Protein AF-A0A355GK09-F1 (afdb_monomer_lite)

Foldseek 3Di:
DVQWDADPVGIDGDDDDPDPDPDPDQKDKDWDWDADPVGDIDIDIDIGGHDDPPVPDDPPPPDDCPDDDPDDDDDDDPDPDDDPPPPPPPPPPPPDDDPPPPPPPPDDDDPDPPPPPPDDPDDDDDDD

pLDDT: mean 71.3, std 16.14, range [43.75, 97.0]

Structure (mmCIF, N/CA/C/O backbone):
data_AF-A0A355GK09-F1
#
_entry.id   AF-A0A355GK09-F1
#
loop_
_atom_site.group_PDB
_atom_site.id
_atom_site.type_symbol
_atom_site.label_atom_id
_atom_site.label_alt_id
_atom_site.label_comp_id
_atom_site.label_asym_id
_atom_site.label_entity_id
_atom_site.label_seq_id
_atom_site.pdbx_PDB_ins_code
_atom_site.Cartn_x
_atom_site.Cartn_y
_atom_site.Cartn_z
_atom_site.occupancy
_atom_site.B_iso_or_equiv
_atom_site.auth_seq_id
_atom_site.auth_comp_id
_atom_site.auth_asym_id
_atom_site.auth_atom_id
_atom_site.pdbx_PDB_model_num
ATOM 1 N N . ARG A 1 1 ? -2.439 -9.801 -11.057 1.00 61.41 1 ARG A N 1
ATOM 2 C CA . ARG A 1 1 ? -3.435 -8.694 -11.096 1.00 61.41 1 ARG A CA 1
ATOM 3 C C . ARG A 1 1 ? -4.411 -8.718 -9.907 1.00 61.41 1 ARG A C 1
ATOM 5 O O . ARG A 1 1 ? -5.189 -7.790 -9.776 1.00 61.41 1 ARG A O 1
ATOM 12 N N . SER A 1 2 ? -4.348 -9.718 -9.022 1.00 76.69 2 SER A N 1
ATOM 13 C CA . SER A 1 2 ? -5.280 -9.940 -7.901 1.00 76.69 2 SER A CA 1
ATOM 14 C C . SER A 1 2 ? -5.234 -8.906 -6.768 1.00 76.69 2 SER A C 1
ATOM 16 O O . SER A 1 2 ? -6.177 -8.832 -5.996 1.00 76.69 2 SER A O 1
ATOM 18 N N . HIS A 1 3 ? -4.162 -8.117 -6.652 1.00 83.50 3 HIS A N 1
ATOM 19 C CA . HIS A 1 3 ? -3.992 -7.142 -5.564 1.00 83.50 3 HIS A CA 1
ATOM 20 C C . HIS A 1 3 ? -4.480 -5.733 -5.908 1.00 83.50 3 HIS A C 1
ATOM 22 O O . HIS A 1 3 ? -4.437 -4.855 -5.055 1.00 83.50 3 HIS A O 1
ATOM 28 N N . TRP A 1 4 ? -4.918 -5.495 -7.147 1.00 89.44 4 TRP A N 1
ATOM 29 C CA . TRP A 1 4 ? -5.487 -4.210 -7.536 1.00 89.44 4 TRP A CA 1
ATOM 30 C C . TRP A 1 4 ? -6.957 -4.162 -7.126 1.00 89.44 4 TRP A C 1
ATOM 32 O O . TRP A 1 4 ? -7.776 -4.930 -7.630 1.00 89.44 4 TRP A O 1
ATOM 42 N N . TYR A 1 5 ? -7.279 -3.267 -6.203 1.00 91.75 5 TYR A N 1
ATOM 43 C CA . TYR A 1 5 ? -8.637 -2.966 -5.783 1.00 91.75 5 TYR A CA 1
ATOM 44 C C . TYR A 1 5 ? -9.105 -1.685 -6.473 1.00 91.75 5 TYR A C 1
ATOM 46 O O . TYR A 1 5 ? -8.357 -0.716 -6.556 1.00 91.75 5 TYR A O 1
ATOM 54 N N . SER A 1 6 ? -10.344 -1.675 -6.957 1.00 91.31 6 SER A N 1
ATOM 55 C CA . SER A 1 6 ? -10.995 -0.496 -7.528 1.00 91.31 6 SER A CA 1
ATOM 56 C C . SER A 1 6 ? -12.411 -0.423 -6.976 1.00 91.31 6 SER A C 1
ATOM 58 O O . SER A 1 6 ? -13.226 -1.294 -7.276 1.00 91.31 6 SER A O 1
ATOM 60 N N . GLY A 1 7 ? -12.698 0.584 -6.151 1.00 91.06 7 GLY A N 1
ATOM 61 C CA . GLY A 1 7 ? -14.001 0.761 -5.513 1.00 91.06 7 GLY A CA 1
ATOM 62 C C . GLY A 1 7 ? -14.350 2.229 -5.283 1.00 91.06 7 GLY A C 1
ATOM 63 O O . GLY A 1 7 ? -13.638 3.127 -5.720 1.00 91.06 7 GLY A O 1
ATOM 64 N N . PHE A 1 8 ? -15.452 2.472 -4.570 1.00 90.44 8 PHE A N 1
ATOM 65 C CA . PHE A 1 8 ? -15.990 3.819 -4.332 1.00 90.44 8 PHE A CA 1
ATOM 66 C C . PHE A 1 8 ? -14.980 4.786 -3.687 1.00 90.44 8 PHE A C 1
ATOM 68 O O . PHE A 1 8 ? -14.926 5.953 -4.048 1.00 90.44 8 PHE A O 1
ATOM 75 N N . ALA A 1 9 ? -14.144 4.290 -2.770 1.00 86.00 9 ALA A N 1
ATOM 76 C CA . ALA A 1 9 ? -13.127 5.089 -2.082 1.00 86.00 9 ALA A CA 1
ATOM 77 C C . ALA A 1 9 ? -11.833 5.302 -2.899 1.00 86.00 9 ALA A C 1
ATOM 79 O O . ALA A 1 9 ? -10.901 5.933 -2.409 1.00 86.00 9 ALA A O 1
ATOM 80 N N . GLY A 1 10 ? -11.755 4.761 -4.120 1.00 91.44 10 GLY A N 1
ATOM 81 C CA . GLY A 1 10 ? -10.603 4.882 -5.010 1.00 91.44 10 GLY A CA 1
ATOM 82 C C . GLY A 1 10 ? -10.062 3.540 -5.501 1.00 91.44 10 GLY A C 1
ATOM 83 O O . GLY A 1 10 ? -10.612 2.466 -5.234 1.00 91.44 10 GLY A O 1
ATOM 84 N N . SER A 1 11 ? -8.956 3.617 -6.239 1.00 93.12 11 SER A N 1
ATOM 85 C CA . SER A 1 11 ? -8.247 2.463 -6.786 1.00 93.12 11 SER A CA 1
ATOM 86 C C . SER A 1 11 ? -6.815 2.392 -6.270 1.00 93.12 11 SER A C 1
ATOM 88 O O . SER A 1 11 ? -6.120 3.407 -6.250 1.00 93.12 11 SER A O 1
ATOM 90 N N . GLY A 1 12 ? -6.354 1.203 -5.894 1.00 90.38 12 GLY A N 1
ATOM 91 C CA . GLY A 1 12 ? -5.004 1.014 -5.377 1.00 90.38 12 GLY A CA 1
ATOM 92 C C . GLY A 1 12 ? -4.668 -0.438 -5.068 1.00 90.38 12 GLY A C 1
ATOM 93 O O . GLY A 1 12 ? -5.476 -1.346 -5.260 1.00 90.38 12 GLY A O 1
ATOM 94 N N . PHE A 1 13 ? -3.451 -0.667 -4.578 1.00 88.88 13 PHE A N 1
ATOM 95 C CA . PHE A 1 13 ? -3.014 -1.995 -4.162 1.00 88.88 13 PHE A CA 1
ATOM 96 C C . PHE A 1 13 ? -3.498 -2.318 -2.749 1.00 88.88 13 PHE A C 1
ATOM 98 O O . PHE A 1 13 ? -3.241 -1.564 -1.813 1.00 88.88 13 PHE A O 1
ATOM 105 N N . ARG A 1 14 ? -4.155 -3.470 -2.595 1.00 89.62 14 ARG A N 1
ATOM 106 C CA . ARG A 1 14 ? -4.541 -4.036 -1.302 1.00 89.62 14 ARG A CA 1
ATOM 107 C C . ARG A 1 14 ? -3.755 -5.315 -1.043 1.00 89.62 14 ARG A C 1
ATOM 109 O O . ARG A 1 14 ? -3.738 -6.236 -1.861 1.00 89.62 14 ARG A O 1
ATOM 116 N N . PHE A 1 15 ? -3.137 -5.373 0.125 1.00 87.44 15 PHE A N 1
ATOM 117 C CA . PHE A 1 15 ? -2.404 -6.528 0.615 1.00 87.44 15 PHE A CA 1
ATOM 118 C C . PHE A 1 15 ? -2.645 -6.682 2.114 1.00 87.44 15 PHE A C 1
ATOM 120 O O . PHE A 1 15 ? -2.941 -5.714 2.812 1.00 87.44 15 PHE A O 1
ATOM 127 N N . GLU A 1 16 ? -2.533 -7.914 2.590 1.00 88.25 16 GLU A N 1
ATOM 128 C CA . GLU A 1 16 ? -2.563 -8.237 4.011 1.00 88.25 16 GLU A CA 1
ATOM 129 C C . GLU A 1 16 ? -1.134 -8.538 4.453 1.00 88.25 16 GLU A C 1
ATOM 131 O O . GLU A 1 16 ? -0.403 -9.241 3.754 1.00 88.25 16 GLU A O 1
ATOM 136 N N . LEU A 1 17 ? -0.721 -7.968 5.585 1.00 85.12 17 LEU A N 1
ATOM 137 C CA . LEU A 1 17 ? 0.594 -8.219 6.163 1.00 85.12 17 LEU A CA 1
ATOM 138 C C . LEU A 1 17 ? 0.476 -9.339 7.202 1.00 85.12 17 LEU A C 1
ATOM 140 O O . LEU A 1 17 ? -0.103 -9.106 8.267 1.00 85.12 17 LEU A O 1
ATOM 144 N N . PRO A 1 18 ? 1.008 -10.546 6.933 1.00 85.06 18 PRO A N 1
ATOM 145 C CA . PRO A 1 18 ? 1.033 -11.614 7.918 1.00 85.06 18 PRO A CA 1
ATOM 146 C C . PRO A 1 18 ? 2.105 -11.301 8.967 1.00 85.06 18 PRO A C 1
ATOM 148 O O . PRO A 1 18 ? 3.285 -11.614 8.799 1.00 85.06 18 PRO A O 1
ATOM 151 N N . TRP A 1 19 ? 1.701 -10.643 10.051 1.00 83.12 19 TRP A N 1
ATOM 152 C CA . TRP A 1 19 ? 2.580 -10.380 11.185 1.00 83.12 19 TRP A CA 1
ATOM 153 C C . TRP A 1 19 ? 3.032 -11.702 11.812 1.00 83.12 19 TRP A C 1
ATOM 155 O O . TRP A 1 19 ? 2.211 -12.455 12.325 1.00 83.12 19 TRP A O 1
ATOM 165 N N . GLN A 1 20 ? 4.339 -11.980 11.805 1.00 83.56 20 GLN A N 1
ATOM 166 C CA . GLN A 1 20 ? 4.898 -13.092 12.588 1.00 83.56 20 GLN A CA 1
ATOM 167 C C . GLN A 1 20 ? 4.855 -12.777 14.089 1.00 83.56 20 GLN A C 1
ATOM 169 O O . GLN A 1 20 ? 4.538 -13.633 14.908 1.00 83.56 20 GLN A O 1
ATOM 174 N N . THR A 1 21 ? 5.128 -11.515 14.423 1.00 80.88 21 THR A N 1
ATOM 175 C CA . THR A 1 21 ? 5.075 -10.951 15.771 1.00 80.88 21 THR A CA 1
ATOM 176 C C . THR A 1 21 ? 4.455 -9.567 15.666 1.00 80.88 21 THR A C 1
ATOM 178 O O . THR A 1 21 ? 4.822 -8.802 14.770 1.00 80.88 21 THR A O 1
ATOM 181 N N . THR A 1 22 ? 3.539 -9.225 16.574 1.00 81.56 22 THR A N 1
ATOM 182 C CA . THR A 1 22 ? 2.942 -7.887 16.605 1.00 81.56 22 THR A CA 1
ATOM 183 C C . THR A 1 22 ? 4.042 -6.836 16.788 1.00 81.56 22 THR A C 1
ATOM 185 O O . THR A 1 22 ? 4.813 -6.923 17.751 1.00 81.56 22 THR A O 1
ATOM 188 N N . PRO A 1 23 ? 4.151 -5.849 15.886 1.00 82.88 23 PRO A N 1
ATOM 189 C CA . PRO A 1 23 ? 5.151 -4.796 16.000 1.00 82.88 23 PRO A CA 1
ATOM 190 C C . PRO A 1 23 ? 4.975 -4.007 17.306 1.00 82.88 23 PRO A C 1
ATOM 192 O O . PRO A 1 23 ? 3.884 -3.551 17.650 1.00 82.88 23 PRO A O 1
ATOM 195 N N . ARG A 1 24 ? 6.082 -3.841 18.041 1.00 82.00 24 ARG A N 1
ATOM 196 C CA . ARG A 1 24 ? 6.122 -3.057 19.289 1.00 82.00 24 ARG A CA 1
ATOM 197 C C . ARG A 1 24 ? 6.015 -1.552 19.061 1.00 82.00 24 ARG A C 1
ATOM 199 O O . ARG A 1 24 ? 5.669 -0.838 19.992 1.00 82.00 24 ARG A O 1
ATOM 206 N N . ASN A 1 25 ? 6.340 -1.082 17.861 1.00 83.88 25 ASN A N 1
ATOM 207 C CA . ASN A 1 25 ? 6.223 0.320 17.482 1.00 83.88 25 ASN A CA 1
ATOM 208 C C . ASN A 1 25 ? 4.943 0.520 16.659 1.00 83.88 25 ASN A C 1
ATOM 210 O O . ASN A 1 25 ? 4.605 -0.332 15.839 1.00 83.88 25 ASN A O 1
ATOM 214 N N . SER A 1 26 ? 4.253 1.636 16.883 1.00 87.06 26 SER A N 1
ATOM 215 C CA . SER A 1 26 ? 3.080 2.057 16.119 1.00 87.06 26 SER A CA 1
ATOM 216 C C . SER A 1 26 ? 3.432 2.715 14.781 1.00 87.06 26 SER A C 1
ATOM 218 O O . SER A 1 26 ? 2.536 2.963 13.979 1.00 87.06 26 SER A O 1
ATOM 220 N N . GLU A 1 27 ? 4.709 2.984 14.512 1.00 90.44 27 GLU A N 1
ATOM 221 C CA . GLU A 1 27 ? 5.184 3.548 13.250 1.00 90.44 27 GLU A CA 1
ATOM 222 C C . GLU A 1 27 ? 5.877 2.492 12.379 1.00 90.44 27 GLU A C 1
ATOM 224 O O . GLU A 1 27 ? 6.757 1.754 12.831 1.00 90.44 27 GLU A O 1
ATOM 229 N N . LEU A 1 28 ? 5.475 2.430 11.109 1.00 88.62 28 LEU A N 1
ATOM 230 C CA . LEU A 1 28 ? 6.028 1.548 10.089 1.00 88.62 28 LEU A CA 1
ATOM 231 C C . LEU A 1 28 ? 6.427 2.348 8.854 1.00 88.62 28 LEU A C 1
ATOM 233 O O . LEU A 1 28 ? 5.745 3.295 8.479 1.00 88.62 28 LEU A O 1
ATOM 237 N N . THR A 1 29 ? 7.455 1.892 8.149 1.00 92.56 29 THR A N 1
ATOM 238 C CA . THR A 1 29 ? 7.834 2.457 6.851 1.00 92.56 29 THR A CA 1
ATOM 239 C C . THR A 1 29 ? 7.466 1.482 5.743 1.00 92.5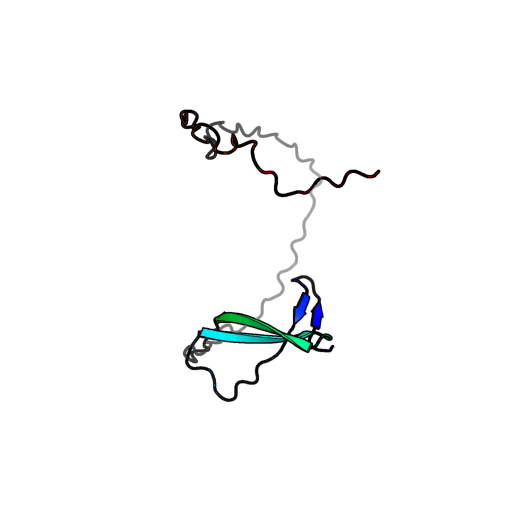6 29 THR A C 1
ATOM 241 O O . THR A 1 29 ? 8.043 0.399 5.635 1.00 92.56 29 THR A O 1
ATOM 244 N N . LEU A 1 30 ? 6.517 1.868 4.893 1.00 90.38 30 LEU A N 1
ATOM 245 C CA . LEU A 1 30 ? 6.212 1.164 3.656 1.00 90.38 30 LEU A CA 1
ATOM 246 C C . LEU A 1 30 ? 7.244 1.550 2.600 1.00 90.38 30 LEU A C 1
ATOM 248 O O . LEU A 1 30 ? 7.360 2.722 2.258 1.00 90.38 30 LEU A O 1
ATOM 252 N N . VAL A 1 31 ? 7.958 0.565 2.062 1.00 94.19 31 VAL A N 1
ATOM 253 C CA . VAL A 1 31 ? 8.878 0.748 0.935 1.00 94.19 31 VAL A CA 1
ATOM 254 C C . VAL A 1 31 ? 8.252 0.117 -0.298 1.00 94.19 31 VAL A C 1
ATOM 256 O O . VAL A 1 31 ? 7.997 -1.087 -0.325 1.00 94.19 31 VAL A O 1
ATOM 259 N N . VAL A 1 32 ? 8.013 0.923 -1.326 1.00 92.25 32 VAL A N 1
ATOM 260 C CA . VAL A 1 32 ? 7.480 0.461 -2.607 1.00 92.25 32 VAL A CA 1
ATOM 261 C C . VAL A 1 32 ? 8.588 0.534 -3.640 1.00 92.25 32 VAL A C 1
ATOM 263 O O . VAL A 1 32 ? 9.182 1.591 -3.849 1.00 92.25 32 VAL A O 1
ATOM 266 N N . ARG A 1 33 ? 8.840 -0.595 -4.301 1.00 94.81 33 ARG A N 1
ATOM 267 C CA . ARG A 1 33 ? 9.780 -0.708 -5.412 1.00 94.81 33 ARG A CA 1
ATOM 268 C C . ARG A 1 33 ? 9.019 -1.082 -6.673 1.00 94.81 33 ARG A C 1
ATOM 270 O O . ARG A 1 33 ? 8.367 -2.122 -6.720 1.00 94.81 33 ARG A O 1
ATOM 277 N N . MET A 1 34 ? 9.136 -0.250 -7.697 1.00 93.75 34 MET A N 1
ATOM 278 C CA . MET A 1 34 ? 8.603 -0.510 -9.027 1.00 93.75 34 MET A CA 1
ATOM 279 C C . MET A 1 34 ? 9.762 -0.645 -10.009 1.00 93.75 34 MET A C 1
ATOM 281 O O . MET A 1 34 ? 10.650 0.202 -10.037 1.00 93.75 34 MET A O 1
ATOM 285 N N . THR A 1 35 ? 9.734 -1.683 -10.839 1.00 96.62 35 THR A N 1
ATOM 286 C CA . THR A 1 35 ? 10.651 -1.826 -11.973 1.00 96.62 35 THR A CA 1
ATOM 287 C C . THR A 1 35 ? 9.855 -1.655 -13.255 1.00 96.62 35 THR A C 1
ATOM 289 O O . THR A 1 35 ? 8.881 -2.374 -13.479 1.00 96.62 35 THR A O 1
ATOM 292 N N . SER A 1 36 ? 10.224 -0.668 -14.064 1.00 94.75 36 SER A N 1
ATOM 293 C CA . SER A 1 36 ? 9.582 -0.411 -15.350 1.00 94.75 36 SER A CA 1
ATOM 294 C C . SER A 1 36 ? 10.100 -1.370 -16.432 1.00 94.75 36 SER A C 1
ATOM 296 O O . SER A 1 36 ? 11.170 -1.963 -16.273 1.00 94.75 36 SER A O 1
ATOM 298 N N . PRO A 1 37 ? 9.364 -1.545 -17.547 1.00 96.19 37 PRO A N 1
ATOM 299 C CA . PRO A 1 37 ? 9.757 -2.468 -18.618 1.00 96.19 37 PRO A CA 1
ATOM 300 C C . PRO A 1 37 ? 11.103 -2.140 -19.280 1.00 96.19 37 PRO A C 1
ATOM 302 O O . PRO A 1 37 ? 11.750 -3.027 -19.821 1.00 96.19 37 PRO A O 1
ATOM 305 N N . ASP A 1 38 ? 11.532 -0.879 -19.220 1.00 95.62 38 ASP A N 1
ATOM 306 C CA . ASP A 1 38 ? 12.831 -0.393 -19.703 1.00 95.62 38 ASP A CA 1
ATOM 307 C C . ASP A 1 38 ? 13.989 -0.651 -18.712 1.00 95.62 38 ASP A C 1
ATOM 309 O O . ASP A 1 38 ? 15.120 -0.236 -18.958 1.00 95.62 38 ASP A O 1
ATOM 313 N N . GLY A 1 39 ? 13.722 -1.320 -17.584 1.00 95.75 39 GLY A N 1
ATOM 314 C CA . GLY A 1 39 ? 14.719 -1.712 -16.586 1.00 95.75 39 GLY A CA 1
ATOM 315 C C . GLY A 1 39 ? 15.000 -0.670 -15.499 1.00 95.75 39 GLY A C 1
ATOM 316 O O . GLY A 1 39 ? 15.798 -0.936 -14.596 1.00 95.75 39 GLY A O 1
ATOM 317 N N . ARG A 1 40 ? 14.350 0.500 -15.523 1.00 97.00 40 ARG A N 1
ATOM 318 C CA . ARG A 1 40 ? 14.518 1.502 -14.456 1.00 97.00 40 ARG A CA 1
ATOM 319 C C . ARG A 1 40 ? 13.825 1.046 -13.173 1.00 97.00 40 ARG A C 1
ATOM 321 O O . ARG A 1 40 ? 12.818 0.343 -13.197 1.00 97.00 40 ARG A O 1
ATOM 328 N N . THR A 1 41 ? 14.378 1.441 -12.029 1.00 96.56 41 THR A N 1
ATOM 329 C CA . THR A 1 41 ? 13.799 1.155 -10.710 1.00 96.56 41 THR A CA 1
ATOM 330 C C . THR A 1 41 ? 13.392 2.456 -10.034 1.00 96.56 41 THR A C 1
ATOM 332 O O . THR A 1 41 ? 14.205 3.365 -9.898 1.00 96.56 41 THR A O 1
ATOM 335 N N . PHE A 1 42 ? 12.150 2.513 -9.568 1.00 95.25 42 PHE A N 1
ATOM 336 C CA . PHE A 1 42 ? 11.594 3.612 -8.794 1.00 95.25 42 PHE A CA 1
ATOM 337 C C . PHE A 1 42 ? 11.316 3.122 -7.381 1.00 95.25 42 PHE A C 1
ATOM 339 O O . PHE A 1 42 ? 10.672 2.088 -7.197 1.00 95.25 42 PHE A O 1
ATOM 346 N N . ASN A 1 43 ? 11.794 3.873 -6.395 1.00 96.06 43 ASN A N 1
ATOM 347 C CA . ASN A 1 43 ? 11.556 3.593 -4.989 1.00 9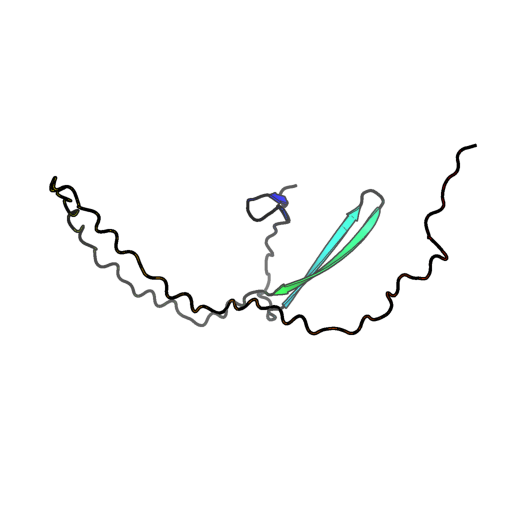6.06 43 ASN A CA 1
ATOM 348 C C . ASN A 1 43 ? 10.785 4.759 -4.380 1.00 96.06 43 ASN A C 1
ATOM 350 O O . ASN A 1 43 ? 11.126 5.917 -4.614 1.00 96.06 43 ASN A O 1
ATOM 354 N N . THR A 1 44 ? 9.769 4.456 -3.583 1.00 94.62 44 THR A N 1
ATOM 355 C CA . THR A 1 44 ? 9.099 5.447 -2.741 1.00 94.62 44 THR A CA 1
ATOM 356 C C . THR A 1 44 ? 8.890 4.874 -1.351 1.00 94.62 44 THR A C 1
ATOM 358 O O . THR A 1 44 ? 8.774 3.656 -1.178 1.00 94.62 44 THR A O 1
ATOM 361 N N . THR A 1 45 ? 8.894 5.750 -0.356 1.00 96.56 45 THR A N 1
ATOM 362 C CA . THR A 1 45 ? 8.678 5.390 1.038 1.00 96.56 45 THR A CA 1
ATOM 363 C C . THR A 1 45 ? 7.513 6.181 1.607 1.00 96.56 45 THR A C 1
ATOM 365 O O . THR A 1 45 ? 7.284 7.333 1.243 1.00 96.56 45 THR A O 1
ATOM 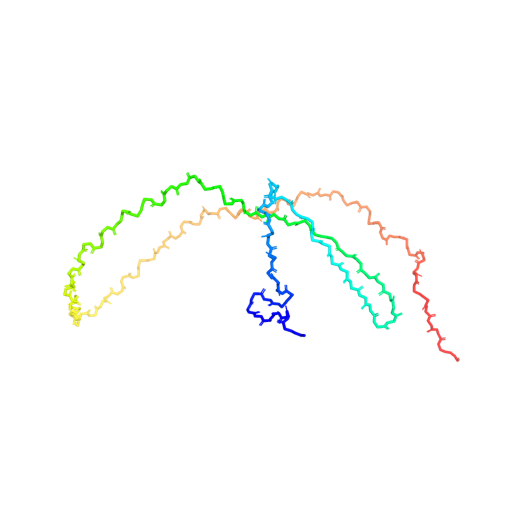368 N N . SER A 1 46 ? 6.753 5.550 2.495 1.00 93.31 46 SER A N 1
ATOM 369 C CA . SER A 1 46 ? 5.632 6.188 3.178 1.00 93.31 46 SER A CA 1
ATOM 370 C C . SER A 1 46 ? 5.567 5.712 4.622 1.00 93.31 46 SER A C 1
ATOM 372 O O . SER A 1 46 ? 5.638 4.511 4.882 1.00 93.31 46 SER A O 1
ATOM 374 N N . SER A 1 47 ? 5.446 6.650 5.559 1.00 93.81 47 SER A N 1
ATOM 375 C CA . SER A 1 47 ? 5.242 6.332 6.971 1.00 93.81 47 SER A CA 1
ATOM 376 C C . SER A 1 47 ? 3.778 5.976 7.221 1.00 93.81 47 SER A C 1
ATOM 378 O O . SER A 1 47 ? 2.870 6.730 6.873 1.00 93.81 47 SER A O 1
ATOM 380 N N . LEU A 1 48 ? 3.549 4.831 7.853 1.00 90.25 48 LEU A N 1
ATOM 381 C CA . LEU A 1 48 ? 2.242 4.316 8.234 1.00 90.25 48 LEU A CA 1
ATOM 382 C C . LEU A 1 48 ? 2.147 4.257 9.758 1.00 90.25 48 LEU A C 1
ATOM 384 O O . LEU A 1 48 ? 3.061 3.775 10.425 1.00 90.25 48 LEU A O 1
ATOM 388 N N . LYS A 1 49 ? 1.011 4.696 10.303 1.00 90.25 49 LYS A N 1
ATOM 389 C CA . LYS A 1 49 ? 0.668 4.488 11.713 1.00 90.25 49 LYS A CA 1
ATOM 390 C C . LYS A 1 49 ? -0.254 3.284 11.844 1.00 90.25 49 LYS A C 1
ATOM 392 O O . LYS A 1 49 ? -1.267 3.209 11.150 1.00 90.25 49 LYS A O 1
ATOM 397 N N . ILE A 1 50 ? 0.078 2.367 12.742 1.00 87.56 50 ILE A N 1
ATOM 398 C CA . ILE A 1 50 ? -0.742 1.200 13.069 1.00 87.56 50 ILE A CA 1
ATOM 399 C C . ILE A 1 50 ? -1.349 1.340 14.461 1.00 87.56 50 ILE A C 1
ATOM 401 O O . ILE A 1 50 ? -0.724 1.852 15.389 1.00 87.56 50 ILE A O 1
ATOM 405 N N . ALA A 1 51 ? -2.580 0.857 14.606 1.00 82.88 51 ALA A N 1
ATOM 406 C CA . ALA A 1 51 ? -3.218 0.741 15.906 1.00 82.88 51 ALA A CA 1
ATOM 407 C C . ALA A 1 51 ? -2.623 -0.457 16.655 1.00 82.88 51 ALA A C 1
ATOM 409 O O . ALA A 1 51 ? -2.614 -1.578 16.142 1.00 82.88 51 ALA A O 1
ATOM 410 N N . GLN A 1 52 ? -2.136 -0.223 17.870 1.00 78.00 52 GLN A N 1
ATOM 411 C CA . GLN A 1 52 ? -1.723 -1.299 18.761 1.00 78.00 52 GLN A CA 1
ATOM 412 C C . GLN A 1 52 ? -2.951 -1.795 19.515 1.00 78.00 52 GLN A C 1
ATOM 414 O O . GLN A 1 52 ? -3.639 -1.024 20.180 1.00 78.00 52 GLN A O 1
ATOM 419 N N . LEU A 1 53 ? -3.246 -3.087 19.383 1.00 67.88 53 LEU A N 1
ATOM 420 C CA . LEU A 1 53 ? -4.287 -3.724 20.174 1.00 67.88 53 LEU A CA 1
ATOM 421 C C . LEU A 1 53 ? -3.707 -4.008 21.562 1.00 67.88 53 LEU A C 1
ATOM 423 O O . LEU A 1 53 ? -3.224 -5.106 21.840 1.00 67.88 53 LEU A O 1
ATOM 427 N N . GLU A 1 54 ? -3.691 -2.993 22.420 1.00 66.62 54 GLU A N 1
ATOM 428 C CA . GLU A 1 54 ? -3.420 -3.205 23.836 1.00 66.62 54 GLU A CA 1
ATOM 429 C C . GLU A 1 54 ? -4.598 -4.002 24.408 1.00 66.62 54 GLU A C 1
ATOM 431 O O . GLU A 1 54 ? -5.703 -3.491 24.578 1.00 66.62 54 GLU A O 1
ATOM 436 N N . ASN A 1 55 ? -4.391 -5.303 24.626 1.00 58.09 55 ASN A N 1
ATOM 437 C CA . ASN A 1 55 ? -5.345 -6.198 25.280 1.00 58.09 55 ASN A CA 1
ATOM 438 C C . ASN A 1 55 ? -5.553 -5.764 26.745 1.00 58.09 55 ASN A C 1
ATOM 440 O O . ASN A 1 55 ? -5.037 -6.406 27.656 1.00 58.09 55 ASN A O 1
ATOM 444 N N . THR A 1 56 ? -6.268 -4.669 27.005 1.00 57.88 56 THR A N 1
ATOM 445 C CA . THR A 1 56 ? -6.536 -4.198 28.378 1.00 57.88 56 THR A CA 1
ATOM 446 C C . THR A 1 56 ? -7.938 -3.631 28.569 1.00 57.88 56 THR A C 1
ATOM 448 O O . THR A 1 56 ? -8.181 -2.826 29.465 1.00 57.88 56 THR A O 1
ATOM 451 N N . THR A 1 57 ? -8.923 -4.097 27.805 1.00 59.69 57 THR A N 1
ATOM 452 C CA . THR A 1 57 ? -10.313 -3.929 28.239 1.00 59.69 57 THR A CA 1
ATOM 453 C C . THR A 1 57 ? -11.081 -5.223 28.033 1.00 59.69 57 THR A C 1
ATOM 455 O O . THR A 1 57 ? -11.355 -5.587 26.889 1.00 59.69 57 THR A O 1
ATOM 458 N N . PRO A 1 58 ? -11.443 -5.954 29.109 1.00 58.31 58 PRO A N 1
ATOM 459 C CA . PRO A 1 58 ? -12.456 -6.980 28.971 1.00 58.31 58 PRO A CA 1
ATOM 460 C C . PRO A 1 58 ? -13.706 -6.265 28.473 1.00 58.31 58 PRO A C 1
ATOM 462 O O . PRO A 1 58 ? -14.244 -5.390 29.157 1.00 58.31 58 PRO A O 1
ATOM 465 N N . VAL A 1 59 ? -14.136 -6.607 27.260 1.00 57.94 59 VAL A N 1
ATOM 466 C CA . VAL A 1 59 ? -15.451 -6.236 26.752 1.00 57.94 59 VAL A CA 1
ATOM 467 C C . VAL A 1 59 ? -16.443 -6.774 27.777 1.00 57.94 59 VAL A C 1
ATOM 469 O O . VAL A 1 59 ? -16.751 -7.965 27.796 1.00 57.94 59 VAL A O 1
ATOM 472 N N . ARG A 1 60 ? -16.908 -5.914 28.687 1.00 61.78 60 ARG A N 1
ATOM 473 C CA . ARG A 1 60 ? -18.062 -6.214 29.528 1.00 61.78 60 ARG A CA 1
ATOM 474 C C . ARG A 1 60 ? -19.249 -6.271 28.578 1.00 61.78 60 ARG A C 1
ATOM 476 O O . ARG A 1 60 ? -19.910 -5.268 28.335 1.00 61.78 60 ARG A O 1
ATOM 483 N N . GLN A 1 61 ? -19.484 -7.446 28.001 1.00 61.81 61 GLN A N 1
ATOM 484 C CA . GLN A 1 61 ? -20.748 -7.773 27.362 1.00 61.81 61 GLN A CA 1
ATOM 485 C C . GLN A 1 61 ? -21.809 -7.790 28.460 1.00 61.81 61 GLN A C 1
ATOM 487 O O . GLN A 1 61 ? -22.075 -8.810 29.085 1.00 61.81 61 GLN A O 1
ATOM 492 N N . ALA A 1 62 ? -22.382 -6.626 28.728 1.00 60.66 62 ALA A N 1
ATOM 493 C CA . ALA A 1 62 ? -23.541 -6.480 29.581 1.00 60.66 62 ALA A CA 1
ATOM 494 C C . ALA A 1 62 ? -24.562 -5.616 28.848 1.00 60.66 62 ALA A C 1
ATOM 496 O O . ALA A 1 62 ? -24.709 -4.440 29.141 1.00 60.66 62 ALA A O 1
ATOM 497 N N . VAL A 1 63 ? -25.268 -6.224 27.896 1.00 59.62 63 VAL A N 1
ATOM 498 C CA . VAL A 1 63 ? -26.671 -5.892 27.632 1.00 59.62 63 VAL A CA 1
ATOM 499 C C . VAL A 1 63 ? -27.400 -7.191 27.306 1.00 59.62 63 VAL A C 1
ATOM 501 O O . VAL A 1 63 ? -27.438 -7.658 26.169 1.00 59.62 63 VAL A O 1
ATOM 504 N N . SER A 1 64 ? -27.962 -7.816 28.340 1.00 63.12 64 SER A N 1
ATOM 505 C CA . SER A 1 64 ? -29.004 -8.819 28.156 1.00 63.12 64 SER A CA 1
ATOM 506 C C . SER A 1 64 ? -30.141 -8.142 27.403 1.00 63.12 64 SER A C 1
ATOM 508 O O . SER A 1 64 ? -30.733 -7.180 27.891 1.00 63.12 64 SER A O 1
ATOM 510 N N . ARG A 1 65 ? -30.409 -8.612 26.185 1.00 61.53 65 ARG A N 1
ATOM 511 C CA . ARG A 1 65 ? -31.511 -8.156 25.338 1.00 61.53 65 ARG A CA 1
ATOM 512 C C . ARG A 1 65 ? -32.816 -8.694 25.929 1.00 61.53 65 ARG A C 1
ATOM 514 O O . ARG A 1 65 ? -33.409 -9.626 25.392 1.00 61.53 65 ARG A O 1
ATOM 521 N N . SER A 1 66 ? -33.212 -8.167 27.085 1.00 62.78 66 SER A N 1
ATOM 522 C CA . SER A 1 66 ? -34.541 -8.397 27.638 1.00 62.78 66 SER A CA 1
ATOM 523 C C . SER A 1 66 ? -35.545 -7.974 26.573 1.00 62.78 66 SER A C 1
ATOM 525 O O . SER A 1 66 ? -35.428 -6.903 25.979 1.00 62.78 66 SER A O 1
ATOM 527 N N . GLN A 1 67 ? -36.437 -8.904 26.262 1.00 62.41 67 GLN A N 1
ATOM 528 C CA . GLN A 1 67 ? -37.348 -8.897 25.131 1.00 62.41 67 GLN A CA 1
ATOM 529 C C . GLN A 1 67 ? -38.042 -7.538 24.984 1.00 62.41 67 GLN A C 1
ATOM 531 O O . GLN A 1 67 ? -38.814 -7.132 25.848 1.00 62.41 67 GLN A O 1
ATOM 536 N N . LEU A 1 68 ? -37.777 -6.845 23.876 1.00 61.41 68 LEU A N 1
ATOM 537 C CA . LEU A 1 68 ? -38.622 -5.738 23.447 1.00 61.41 68 LEU A CA 1
ATOM 538 C C . LEU A 1 68 ? -39.939 -6.363 22.989 1.00 61.41 68 LEU A C 1
ATOM 540 O O . LEU A 1 68 ? -39.986 -7.027 21.951 1.00 61.41 68 LEU A O 1
ATOM 544 N N . THR A 1 69 ? -40.988 -6.216 23.793 1.00 68.12 69 THR A N 1
ATOM 545 C CA . THR A 1 69 ? -42.346 -6.517 23.352 1.00 68.12 69 THR A CA 1
ATOM 546 C C . THR A 1 69 ? -42.658 -5.633 22.142 1.00 68.12 69 THR A C 1
ATOM 548 O O . THR A 1 69 ? -42.314 -4.447 22.153 1.00 68.12 69 THR A O 1
ATOM 551 N N . PRO A 1 70 ? -43.264 -6.170 21.070 1.00 69.56 70 PRO A N 1
ATOM 552 C CA . PRO A 1 70 ? -43.715 -5.339 19.964 1.00 69.56 70 PRO A CA 1
ATOM 553 C C . PRO A 1 70 ? -44.706 -4.298 20.494 1.00 69.56 70 PRO A C 1
ATOM 555 O O . PRO A 1 70 ? -45.792 -4.651 20.951 1.00 69.56 70 PRO A O 1
ATOM 558 N N . ALA A 1 71 ? -44.316 -3.023 20.481 1.00 70.81 71 ALA A N 1
ATOM 559 C CA . ALA A 1 71 ? -45.250 -1.932 20.707 1.00 70.81 71 ALA A CA 1
ATOM 560 C C . ALA A 1 71 ? -46.225 -1.895 19.523 1.00 70.81 71 ALA A C 1
ATOM 562 O O . ALA A 1 71 ? -45.805 -1.948 18.365 1.00 70.81 71 ALA A O 1
ATOM 563 N N . GLU A 1 72 ? -47.522 -1.857 19.823 1.00 76.31 72 GLU A N 1
ATOM 564 C CA . GLU A 1 72 ? -48.584 -1.784 18.822 1.00 76.31 72 GLU A CA 1
ATOM 565 C C . GLU A 1 72 ? -48.363 -0.562 17.908 1.00 76.31 72 GLU A C 1
ATOM 567 O O . GLU A 1 72 ? -48.057 0.525 18.411 1.00 76.31 72 GLU A O 1
ATOM 572 N N . PRO A 1 73 ? -48.462 -0.707 16.573 1.00 70.12 73 PRO A N 1
ATOM 573 C CA . PRO A 1 73 ? -48.236 0.408 15.666 1.00 70.12 73 PRO A CA 1
ATOM 574 C C . PRO A 1 73 ? -49.281 1.498 15.907 1.00 70.12 73 PRO A C 1
ATOM 576 O O . PRO A 1 73 ? -50.486 1.245 15.860 1.00 70.12 73 PRO A O 1
ATOM 579 N N . ALA A 1 74 ? -48.808 2.725 16.132 1.00 71.25 74 ALA A N 1
ATOM 580 C CA . ALA A 1 74 ? -49.662 3.893 16.273 1.00 71.25 74 ALA A CA 1
ATOM 581 C C . ALA A 1 74 ? -50.546 4.040 15.024 1.00 71.25 74 ALA A C 1
ATOM 583 O O . ALA A 1 74 ? -50.057 4.282 13.918 1.00 71.25 74 ALA A O 1
ATOM 584 N N . ARG A 1 75 ? -51.861 3.880 15.199 1.00 71.38 75 ARG A N 1
ATOM 585 C CA . ARG A 1 75 ? -52.840 4.175 14.153 1.00 71.38 75 ARG A CA 1
ATOM 586 C C . ARG A 1 75 ? -52.958 5.689 14.025 1.00 71.38 75 ARG A C 1
ATOM 588 O O . ARG A 1 75 ? -53.580 6.347 14.851 1.00 71.38 75 ARG A O 1
ATOM 595 N N . ILE A 1 76 ? -52.335 6.232 12.990 1.00 66.81 76 ILE A N 1
ATOM 596 C CA . ILE A 1 76 ? -52.556 7.603 12.531 1.00 66.81 76 ILE A CA 1
ATOM 597 C C . ILE A 1 76 ? -53.965 7.690 11.933 1.00 66.81 76 ILE A C 1
ATOM 599 O O . ILE A 1 76 ? -54.212 7.206 10.831 1.00 66.81 76 ILE A O 1
ATOM 603 N N . SER A 1 77 ? -54.893 8.282 12.685 1.00 69.88 77 SER A 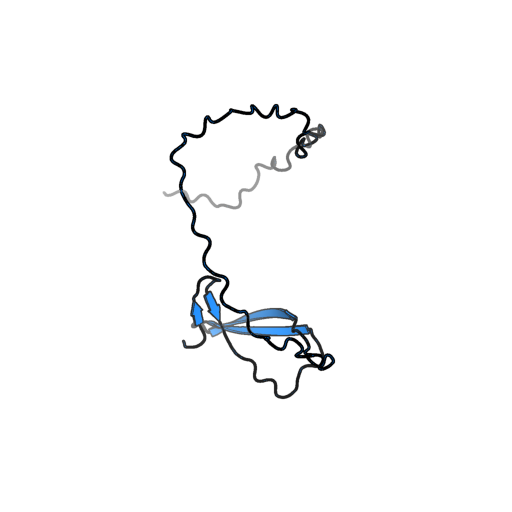N 1
ATOM 604 C CA . SER A 1 77 ? -56.171 8.756 12.155 1.00 69.88 77 SER A CA 1
ATOM 605 C C . SER A 1 77 ? -55.939 10.122 11.520 1.00 69.88 77 SER A C 1
ATOM 607 O O . SER A 1 77 ? -55.566 11.070 12.209 1.00 69.88 77 SER A O 1
ATOM 609 N N . PHE A 1 78 ? -56.137 10.221 10.210 1.00 64.38 78 PHE A N 1
ATOM 610 C CA . PHE A 1 78 ? -56.173 11.503 9.518 1.00 64.38 78 PHE A CA 1
ATOM 611 C C . PHE A 1 78 ? -57.566 12.098 9.723 1.00 64.38 78 PHE A C 1
ATOM 613 O O . PHE A 1 78 ? -58.522 11.683 9.074 1.00 64.38 78 PHE A O 1
ATOM 620 N N . ASP A 1 79 ? -57.689 13.014 10.682 1.00 66.38 79 ASP A N 1
ATOM 621 C CA . ASP A 1 79 ? -58.860 13.882 10.771 1.00 66.38 79 ASP A CA 1
ATOM 622 C C . ASP A 1 79 ? -58.776 14.873 9.600 1.00 66.38 79 ASP A C 1
ATOM 624 O O . ASP A 1 79 ? -57.778 15.582 9.444 1.00 66.38 79 ASP A O 1
ATOM 628 N N . ASP A 1 80 ? -59.790 14.861 8.736 1.00 64.50 80 ASP A N 1
ATOM 629 C CA . ASP A 1 80 ? -59.870 15.619 7.481 1.00 64.50 80 ASP A CA 1
ATOM 630 C C . ASP A 1 80 ? -60.205 17.095 7.762 1.00 64.50 80 ASP A C 1
ATOM 632 O O . ASP A 1 80 ? -61.248 17.635 7.385 1.00 64.50 80 ASP A O 1
ATOM 636 N N . LYS A 1 81 ? -59.340 17.750 8.539 1.00 65.00 81 LYS A N 1
ATOM 637 C CA . LYS A 1 81 ? -59.480 19.158 8.895 1.00 65.00 81 LYS A CA 1
ATOM 638 C C . LYS A 1 81 ? -58.357 19.932 8.211 1.00 65.00 81 LYS A C 1
ATOM 640 O O . LYS A 1 81 ? -57.197 19.759 8.590 1.00 65.00 81 LYS A O 1
ATOM 645 N N . PRO A 1 82 ? -58.651 20.774 7.202 1.00 62.12 82 PRO A N 1
ATOM 646 C CA . PRO A 1 82 ? -57.608 21.491 6.485 1.00 62.12 82 PRO A CA 1
ATOM 647 C C . PRO A 1 82 ? -56.862 22.403 7.461 1.00 62.12 82 PRO A C 1
ATOM 649 O O . PRO A 1 82 ? -57.444 23.291 8.089 1.00 62.12 82 PRO A O 1
ATOM 652 N N . ALA A 1 83 ? -55.561 22.158 7.605 1.00 53.72 83 ALA A N 1
ATOM 653 C CA . ALA A 1 83 ? -54.675 23.009 8.376 1.00 53.72 83 ALA A CA 1
ATOM 654 C C . ALA A 1 83 ? -54.591 24.378 7.689 1.00 53.72 83 ALA A C 1
ATOM 656 O O . ALA A 1 83 ? -54.054 24.513 6.590 1.00 53.72 83 ALA A O 1
ATOM 657 N N . ILE A 1 84 ? -55.126 25.405 8.347 1.00 59.62 84 ILE A N 1
ATOM 658 C CA . ILE A 1 84 ? -54.851 26.795 7.993 1.00 59.62 84 ILE A CA 1
ATOM 659 C C . ILE A 1 84 ? -53.385 27.036 8.353 1.00 59.62 84 ILE A C 1
ATOM 661 O O . ILE A 1 84 ? -53.027 27.099 9.529 1.00 59.62 84 ILE A O 1
ATOM 665 N N . ILE A 1 85 ? -52.529 27.130 7.337 1.00 58.09 85 ILE A N 1
ATOM 666 C CA . ILE A 1 85 ? -51.122 27.498 7.492 1.00 58.09 85 ILE A CA 1
ATOM 667 C C . ILE A 1 85 ? -51.089 28.959 7.954 1.00 58.09 85 ILE A C 1
ATOM 669 O O . ILE A 1 85 ? -51.247 29.878 7.152 1.00 58.09 85 ILE A O 1
ATOM 673 N N . GLN A 1 86 ? -50.896 29.191 9.252 1.00 57.69 86 GLN A N 1
ATOM 674 C CA . GLN A 1 86 ? -50.467 30.500 9.734 1.00 57.69 86 GLN A CA 1
ATOM 675 C C . GLN A 1 86 ? -49.008 30.676 9.316 1.00 57.69 86 GLN A C 1
ATOM 677 O O . GLN A 1 86 ? -48.104 30.096 9.914 1.00 57.69 86 GLN A O 1
ATOM 682 N N . GLN A 1 87 ? -48.791 31.457 8.254 1.00 59.19 87 GLN A N 1
ATOM 683 C CA . GLN A 1 87 ? -47.488 32.028 7.931 1.00 59.19 87 GLN A CA 1
ATOM 684 C C . GLN A 1 87 ? -47.033 32.866 9.126 1.00 59.19 87 GLN A C 1
ATOM 686 O O . GLN A 1 87 ? -47.396 34.030 9.270 1.00 59.19 87 GLN A O 1
ATOM 691 N N . GLN A 1 88 ? -46.249 32.258 10.009 1.00 51.81 88 GLN A N 1
ATOM 692 C CA . GLN A 1 88 ? -45.412 33.007 10.924 1.00 51.81 88 GLN A CA 1
ATOM 693 C C . GLN A 1 88 ? -44.223 33.482 10.101 1.00 51.81 88 GLN A C 1
ATOM 695 O O . GLN A 1 88 ? -43.289 32.730 9.822 1.00 51.81 88 GLN A O 1
ATOM 700 N N . SER A 1 89 ? -44.302 34.728 9.645 1.00 47.53 89 SER A N 1
ATOM 701 C CA . SER A 1 89 ? -43.153 35.474 9.160 1.00 47.53 89 SER A CA 1
ATOM 702 C C . SER A 1 89 ? -42.160 35.540 10.316 1.00 47.53 89 SER A C 1
ATOM 704 O O . SER A 1 89 ? -42.313 36.337 11.239 1.00 47.53 89 SER A O 1
ATOM 706 N N . ALA A 1 90 ? -41.169 34.652 10.302 1.00 47.69 90 ALA A N 1
ATOM 707 C CA . ALA A 1 90 ? -40.003 34.799 11.146 1.00 47.69 90 ALA A CA 1
ATOM 708 C C . ALA A 1 90 ? -39.288 36.070 10.683 1.00 47.69 90 ALA A C 1
ATOM 710 O O . ALA A 1 90 ? -38.649 36.099 9.630 1.00 47.69 90 ALA A O 1
ATOM 711 N N . THR A 1 91 ? -39.451 37.142 11.451 1.00 45.53 91 THR A N 1
ATOM 712 C CA . THR A 1 91 ? -38.577 38.307 11.424 1.00 45.53 91 THR A CA 1
ATOM 713 C C . THR A 1 91 ? -37.182 37.800 11.774 1.00 45.53 91 THR A C 1
ATOM 715 O O . THR A 1 91 ? -36.842 37.615 12.939 1.00 45.53 91 THR A O 1
ATOM 718 N N . VAL A 1 92 ? -36.388 37.484 10.752 1.00 43.75 92 VAL A N 1
ATOM 719 C CA . VAL A 1 92 ? -34.954 37.271 10.917 1.00 43.75 92 VAL A CA 1
ATOM 720 C C . VAL A 1 92 ? -34.383 38.646 11.218 1.00 43.75 92 VAL A C 1
ATOM 722 O O . VAL A 1 92 ? -34.260 39.484 10.327 1.00 43.75 92 VAL A O 1
ATOM 725 N N . SER A 1 93 ? -34.115 38.894 12.499 1.00 45.78 93 SER A N 1
ATOM 726 C CA . SER A 1 93 ? -33.250 39.976 12.945 1.00 45.78 93 SER A CA 1
ATOM 727 C C . SER A 1 93 ? -31.944 39.871 12.164 1.00 45.78 93 SER A C 1
ATOM 729 O O . SER A 1 93 ? -31.137 38.970 12.390 1.00 45.78 93 SER A O 1
ATOM 731 N N . ALA A 1 94 ? -31.789 40.752 11.179 1.00 56.06 94 ALA A N 1
ATOM 732 C CA . ALA A 1 94 ? -30.573 40.925 10.411 1.00 56.06 94 ALA A CA 1
ATOM 733 C C . ALA A 1 94 ? -29.534 41.611 11.303 1.00 56.06 94 ALA A C 1
ATOM 735 O O . ALA A 1 94 ? -29.328 42.814 11.225 1.00 56.06 94 ALA A O 1
ATOM 736 N N . GLU A 1 95 ? -28.919 40.831 12.182 1.00 58.97 95 GLU A N 1
ATOM 737 C CA . GLU A 1 95 ? -27.672 41.194 12.846 1.00 58.97 95 GLU A CA 1
ATOM 738 C C . GLU A 1 95 ? -26.858 39.910 13.039 1.00 58.97 95 GLU A C 1
ATOM 740 O O . GLU A 1 95 ? -26.683 39.380 14.130 1.00 58.97 95 GLU A O 1
ATOM 745 N N . VAL A 1 96 ? -26.437 39.340 11.914 1.00 54.88 96 VAL A N 1
ATOM 746 C CA . VAL A 1 96 ? -25.292 38.435 11.871 1.00 54.88 96 VAL A CA 1
ATOM 747 C C . VAL A 1 96 ? -24.315 39.090 10.918 1.00 54.88 96 VAL A C 1
ATOM 749 O O . VAL A 1 96 ? -24.413 38.981 9.697 1.00 54.88 96 VAL A O 1
ATOM 752 N N . GLU A 1 97 ? -23.435 39.866 11.534 1.00 55.72 97 GLU A N 1
ATOM 753 C CA . GLU A 1 97 ? -22.118 40.221 11.033 1.00 55.72 97 GLU A CA 1
ATOM 754 C C . GLU A 1 97 ? -21.537 39.028 10.258 1.00 55.72 97 GLU A C 1
ATOM 756 O O . GLU A 1 97 ? -21.406 37.922 10.789 1.00 55.72 97 GLU A O 1
ATOM 761 N N . ASN A 1 98 ? -21.276 39.218 8.963 1.00 59.53 98 ASN A N 1
ATOM 762 C CA . ASN A 1 98 ? -20.631 38.199 8.146 1.00 59.53 98 ASN A CA 1
ATOM 763 C C . ASN A 1 98 ? -19.223 37.960 8.714 1.00 59.53 98 ASN A C 1
ATOM 765 O O . ASN A 1 98 ? -18.407 38.878 8.673 1.00 59.53 98 ASN A O 1
ATOM 769 N N . PRO A 1 99 ? -18.862 36.739 9.145 1.00 60.16 99 PRO 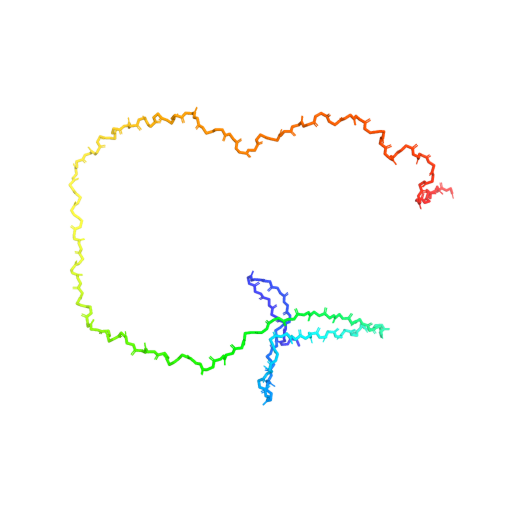A N 1
ATOM 770 C CA . PRO A 1 99 ? -17.518 36.447 9.654 1.00 60.16 99 PRO A CA 1
ATOM 771 C C . PRO A 1 99 ? -16.439 36.416 8.548 1.00 60.16 99 PRO A C 1
ATOM 773 O O . PRO A 1 99 ? -15.312 36.003 8.796 1.00 60.16 99 PRO A O 1
ATOM 776 N N . PHE A 1 100 ? -16.792 36.822 7.323 1.00 57.62 100 PHE A N 1
ATOM 777 C CA . PHE A 1 100 ? -15.932 36.909 6.140 1.00 57.62 100 PHE A CA 1
ATOM 778 C C . PHE A 1 100 ? -15.766 38.356 5.642 1.00 57.62 100 PHE A C 1
ATOM 780 O O . PHE A 1 100 ? -15.496 38.574 4.462 1.00 57.62 100 PHE A O 1
ATOM 787 N N . GLU A 1 101 ? -15.911 39.355 6.517 1.00 53.69 101 GLU A N 1
ATOM 788 C CA . GLU A 1 101 ? -15.350 40.686 6.252 1.00 53.69 101 GLU A CA 1
ATOM 789 C C . GLU A 1 101 ? -13.816 40.564 6.217 1.00 53.69 101 GLU A C 1
ATOM 791 O O . GLU A 1 101 ? -13.112 40.651 7.221 1.00 53.69 101 GLU A O 1
ATOM 796 N N . GLU A 1 102 ? -13.310 40.268 5.021 1.00 56.38 102 GLU A N 1
ATOM 797 C CA . GLU A 1 102 ? -11.912 40.367 4.631 1.00 56.38 102 GLU A CA 1
ATOM 798 C C . GLU A 1 102 ? -11.474 41.816 4.859 1.00 56.38 102 GLU A C 1
ATOM 800 O O . GLU A 1 102 ? -11.808 42.711 4.078 1.00 56.38 102 GLU A O 1
ATOM 805 N N . THR A 1 103 ? -10.734 42.061 5.942 1.00 54.19 103 THR A N 1
ATOM 806 C CA . THR A 1 103 ? -9.978 43.295 6.133 1.00 54.19 103 THR A CA 1
ATOM 807 C C . THR A 1 103 ? -9.057 43.450 4.930 1.00 54.19 103 THR A C 1
ATOM 809 O O . THR A 1 103 ? -7.966 42.884 4.878 1.00 54.19 103 THR A O 1
ATOM 812 N N . ARG A 1 104 ? -9.494 44.222 3.931 1.00 57.78 104 ARG A N 1
ATOM 813 C CA . ARG A 1 104 ? -8.607 44.756 2.900 1.00 57.78 104 ARG A CA 1
ATOM 814 C C . ARG A 1 104 ? -7.739 45.806 3.564 1.00 57.78 104 ARG A C 1
ATOM 816 O O . ARG A 1 104 ? -7.992 47.005 3.485 1.00 57.78 104 ARG A O 1
ATOM 823 N N . GLU A 1 105 ? -6.736 45.317 4.277 1.00 51.94 105 GLU A N 1
ATOM 824 C CA . GLU A 1 105 ? -5.607 46.113 4.698 1.00 51.94 105 GLU A CA 1
ATOM 825 C C . GLU A 1 105 ? -4.962 46.648 3.419 1.00 51.94 105 GLU A C 1
ATOM 827 O O . GLU A 1 105 ? -4.503 45.891 2.563 1.00 51.94 105 GLU A O 1
ATOM 832 N N . SER A 1 106 ? -5.049 47.966 3.241 1.00 58.81 106 SER A N 1
ATOM 833 C CA . SER A 1 106 ? -4.468 48.705 2.126 1.00 58.81 106 SER A CA 1
ATOM 834 C C . SER A 1 106 ? -2.959 48.480 2.098 1.00 58.81 106 SER A C 1
ATOM 836 O O . SER A 1 106 ? -2.188 49.236 2.687 1.00 58.81 106 SER A O 1
ATOM 838 N N . GLN A 1 107 ? -2.538 47.419 1.418 1.00 52.72 107 GLN A N 1
ATOM 839 C CA . GLN A 1 107 ? -1.144 47.122 1.155 1.00 52.72 107 GLN A CA 1
ATOM 840 C C . GLN A 1 107 ? -0.608 48.192 0.191 1.00 52.72 107 GLN A C 1
ATOM 842 O O . GLN A 1 107 ? -1.153 48.345 -0.907 1.00 52.72 107 GLN A O 1
ATOM 847 N N . PRO A 1 108 ? 0.434 48.963 0.554 1.00 49.97 108 PRO A N 1
ATOM 848 C CA . PRO A 1 108 ? 1.078 49.843 -0.407 1.00 49.97 108 PRO A CA 1
ATOM 849 C C . PRO A 1 108 ? 1.632 48.975 -1.538 1.00 49.97 108 PRO A C 1
ATOM 851 O O . PRO A 1 108 ? 2.295 47.969 -1.284 1.00 49.97 108 PRO A O 1
ATOM 854 N N . ALA A 1 109 ? 1.304 49.342 -2.777 1.00 53.94 109 ALA A N 1
ATOM 855 C CA . ALA A 1 109 ? 1.689 48.616 -3.977 1.00 53.94 109 ALA A CA 1
ATOM 856 C C . ALA A 1 109 ? 3.204 48.360 -3.986 1.00 53.94 109 ALA A C 1
ATOM 858 O O . ALA A 1 109 ? 4.002 49.262 -4.243 1.00 53.94 109 ALA A O 1
ATOM 859 N N . ALA A 1 110 ? 3.600 47.122 -3.698 1.00 55.22 110 ALA A N 1
ATOM 860 C CA . ALA A 1 110 ? 4.940 46.658 -3.996 1.00 55.22 110 ALA A CA 1
ATOM 861 C C . ALA A 1 110 ? 5.073 46.589 -5.528 1.00 55.22 110 ALA A C 1
ATOM 863 O O . ALA A 1 110 ? 4.150 46.093 -6.187 1.00 55.22 110 ALA A O 1
ATOM 864 N N . PRO A 1 111 ? 6.175 47.077 -6.126 1.00 53.97 111 PRO A N 1
ATOM 865 C CA . PRO A 1 111 ? 6.397 46.884 -7.550 1.00 53.97 111 PRO A CA 1
ATOM 866 C C . PRO A 1 111 ? 6.417 45.381 -7.844 1.00 53.97 111 PRO A C 1
ATOM 868 O O . PRO A 1 111 ? 7.074 44.599 -7.156 1.00 53.97 111 PRO A O 1
ATOM 871 N N . SER A 1 112 ? 5.631 44.977 -8.841 1.00 53.22 112 SER A N 1
ATOM 872 C CA . SER A 1 112 ? 5.510 43.587 -9.268 1.00 53.22 112 SER A CA 1
ATOM 873 C C . SER A 1 112 ? 6.887 43.008 -9.626 1.00 53.22 112 SER A C 1
ATOM 875 O O . SER A 1 112 ? 7.607 43.635 -10.400 1.00 53.22 112 SER A O 1
ATOM 877 N N . PRO A 1 113 ? 7.245 41.796 -9.166 1.00 51.75 113 PRO A N 1
ATOM 878 C CA . PRO A 1 113 ? 8.541 41.177 -9.460 1.00 51.75 113 PRO A CA 1
ATOM 879 C C . PRO A 1 113 ? 8.648 40.613 -10.892 1.00 51.75 113 PRO A C 1
ATOM 881 O O . PRO A 1 113 ? 9.562 39.858 -11.191 1.00 51.75 113 PRO A O 1
ATOM 884 N N . PHE A 1 114 ? 7.718 40.958 -11.787 1.00 51.50 114 PHE A N 1
ATOM 885 C CA . PHE A 1 114 ? 7.630 40.416 -13.149 1.00 51.50 114 PHE A CA 1
ATOM 886 C C . PHE A 1 114 ? 7.935 41.464 -14.228 1.00 51.50 114 PHE A C 1
ATOM 888 O O . PHE A 1 114 ? 7.372 41.410 -15.318 1.00 51.50 114 PHE A O 1
ATOM 895 N N . GLN A 1 115 ? 8.796 42.440 -13.927 1.00 53.03 115 GLN A N 1
ATOM 896 C CA . GLN A 1 115 ? 9.214 43.466 -14.892 1.00 53.03 115 GLN A CA 1
ATOM 897 C C . GLN A 1 115 ? 10.581 43.223 -15.541 1.00 53.03 115 GLN A C 1
ATOM 899 O O . GLN A 1 115 ? 11.095 44.122 -16.196 1.00 53.03 115 GLN A O 1
ATOM 904 N N . ASP A 1 116 ? 11.123 42.008 -15.481 1.00 50.59 116 ASP A N 1
ATOM 905 C CA . ASP A 1 116 ? 12.224 41.625 -16.364 1.00 50.59 116 ASP A CA 1
ATOM 906 C C . ASP A 1 116 ? 11.668 40.881 -17.581 1.00 50.59 116 ASP A C 1
ATOM 908 O O . ASP A 1 116 ? 11.585 39.657 -17.639 1.00 50.59 116 ASP A O 1
ATOM 912 N N . ALA A 1 117 ? 11.269 41.658 -18.590 1.00 55.34 117 ALA A N 1
ATOM 913 C CA . ALA A 1 117 ? 10.997 41.189 -19.949 1.00 55.34 117 ALA A CA 1
ATOM 914 C C . ALA A 1 117 ? 12.299 40.867 -20.713 1.00 55.34 117 ALA A C 1
ATOM 916 O O . ALA A 1 117 ? 12.437 41.183 -21.895 1.00 55.34 117 ALA A O 1
ATOM 917 N N . ALA A 1 118 ? 13.267 40.253 -20.040 1.00 57.22 118 ALA A N 1
ATOM 918 C CA . ALA A 1 118 ? 14.487 39.755 -20.643 1.00 57.22 118 ALA A CA 1
ATOM 919 C C . ALA A 1 118 ? 14.611 38.276 -20.268 1.00 57.22 118 ALA A C 1
ATOM 921 O O . ALA A 1 118 ? 14.698 37.935 -19.096 1.00 57.22 118 ALA A O 1
ATOM 922 N N . GLU A 1 119 ? 14.622 37.421 -21.292 1.00 59.28 119 GLU A N 1
ATOM 923 C CA . GLU A 1 119 ? 14.890 35.980 -21.208 1.00 59.28 119 GLU A CA 1
ATOM 924 C C . GLU A 1 119 ? 13.668 35.073 -20.952 1.00 59.28 119 GLU A C 1
ATOM 926 O O . GLU A 1 119 ? 13.502 34.413 -19.929 1.00 59.28 119 GLU A O 1
ATOM 931 N N . SER A 1 120 ? 12.806 34.984 -21.972 1.00 61.66 120 SER A N 1
ATOM 932 C CA . SER A 1 120 ? 11.850 33.878 -22.097 1.00 61.66 120 SER A CA 1
ATOM 933 C C . SER A 1 120 ? 12.606 32.570 -22.413 1.00 61.66 120 SER A C 1
ATOM 935 O O . SER A 1 120 ? 13.361 32.539 -23.386 1.00 61.66 120 SER A O 1
ATOM 937 N N . PRO A 1 121 ? 12.411 31.469 -21.659 1.00 67.88 121 PRO A N 1
ATOM 938 C CA . PRO A 1 121 ? 13.129 30.203 -21.866 1.00 67.88 121 PRO A CA 1
ATOM 939 C C . PRO A 1 121 ? 12.603 29.377 -23.054 1.00 67.88 121 PRO A C 1
ATOM 941 O O . PRO A 1 121 ? 13.129 28.303 -23.351 1.00 67.88 121 PRO A O 1
ATOM 944 N N . PHE A 1 122 ? 11.556 29.844 -23.737 1.00 58.53 122 PHE A N 1
ATOM 945 C CA . PHE A 1 122 ? 10.971 29.159 -24.883 1.00 58.53 122 PHE A CA 1
ATOM 946 C C . PHE A 1 122 ? 11.630 29.646 -26.173 1.00 58.53 122 PHE A C 1
ATOM 948 O O . PHE A 1 122 ? 11.502 30.807 -26.555 1.00 58.53 122 PHE A O 1
ATOM 955 N N . ARG A 1 123 ? 12.327 28.746 -26.874 1.00 65.56 123 ARG A N 1
ATOM 956 C CA . ARG A 1 123 ? 12.797 29.031 -28.233 1.00 65.56 123 ARG A CA 1
ATOM 957 C C . ARG A 1 123 ? 11.591 29.087 -29.168 1.00 65.56 123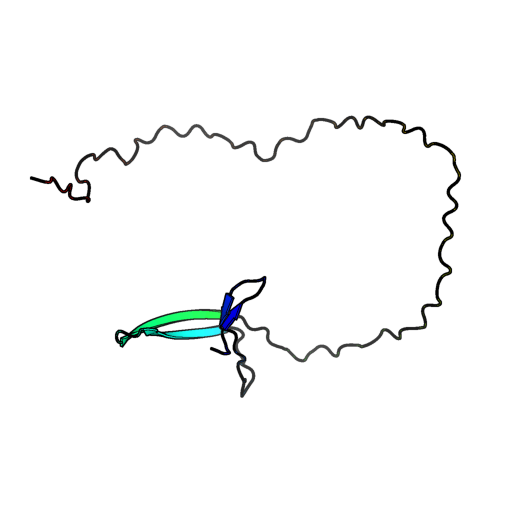 ARG A C 1
ATOM 959 O O . ARG A 1 123 ? 10.883 28.094 -29.320 1.00 65.56 123 ARG A O 1
ATOM 966 N N . VAL A 1 124 ? 11.381 30.242 -29.792 1.00 66.12 124 VAL A N 1
ATOM 967 C CA . VAL A 1 124 ? 10.453 30.402 -30.915 1.00 66.12 124 VAL A CA 1
ATOM 968 C C . VAL A 1 124 ? 11.046 29.648 -32.103 1.00 66.12 124 VAL A C 1
ATOM 970 O O . VAL A 1 124 ? 12.162 29.942 -32.525 1.00 66.12 124 VAL A O 1
ATOM 973 N N . ILE A 1 125 ? 10.335 28.641 -32.606 1.00 58.94 125 ILE A N 1
ATOM 974 C CA . ILE A 1 125 ? 10.678 27.974 -33.863 1.00 58.94 125 ILE A CA 1
ATOM 975 C C . ILE A 1 125 ? 10.029 28.805 -34.969 1.00 58.94 125 ILE A C 1
ATOM 977 O O . ILE A 1 125 ? 8.803 28.846 -35.058 1.00 58.94 125 ILE A O 1
ATOM 981 N N . THR A 1 126 ? 10.834 29.500 -35.767 1.00 62.81 126 THR A N 1
ATOM 982 C CA . THR A 1 126 ? 10.394 30.085 -37.039 1.00 62.81 126 THR A CA 1
ATOM 983 C C . THR A 1 126 ? 10.609 29.060 -38.146 1.00 62.81 126 THR A C 1
ATOM 985 O O . THR A 1 126 ? 11.699 28.507 -38.268 1.00 62.81 126 THR A O 1
ATOM 988 N N . ASP A 1 127 ? 9.547 28.797 -38.900 1.00 58.56 127 ASP A N 1
ATOM 989 C CA . ASP A 1 127 ? 9.533 27.955 -40.096 1.00 58.56 127 ASP A CA 1
ATOM 990 C C . ASP A 1 127 ? 9.961 28.826 -41.293 1.00 58.56 127 ASP A C 1
ATOM 992 O O . ASP A 1 127 ? 9.310 29.837 -41.572 1.00 58.56 127 ASP A O 1
ATOM 996 N N . GLU A 1 128 ? 11.076 28.476 -41.939 1.00 51.00 128 GLU A N 1
ATOM 997 C CA . GLU A 1 128 ? 11.437 28.891 -43.306 1.00 51.00 128 GLU A CA 1
ATOM 998 C C . GLU A 1 128 ? 11.818 27.643 -44.110 1.00 51.00 128 GLU A C 1
ATOM 1000 O O . GLU A 1 128 ? 12.589 26.812 -43.567 1.00 51.00 128 GLU A O 1
#

Radius of gyration: 33.7 Å; chains: 1; bounding box: 75×63×73 Å

Sequence (128 aa):
RSHWYSGFAGSGFRFELPWQTTPRNSELTLVVRMTSPDGRTFNTTSSLKIAQLENTTPVRQAVSRSQLTPAEPARISFDDKPAIIQQQSATVSAEVENPFEETRESQPAAPSPFQDAAESPFRVITDE

Secondary structure (DSSP, 8-state):
-TTEEEETTEEEE------SS--SSSEEEEEEEEE-TTS-EEEEEEEEE---------------------PPP-------------------------TT---------PPPS----S--SS------